Protein AF-U9TLX4-F1 (afdb_monomer_lite)

Foldseek 3Di:
DVVCCVVCVPVVVVCCVPVVDPPDCVVVVVLVVVLVCVDVVPDDDDDPVVSVVVSVVD

Sequence (58 aa):
WAIRKTQFPNVAKLARKYLSIPGSSVPSERLFSDVSNQITAKCTRLDSKLAGKMMFLK

Structure (mmCIF, N/CA/C/O backbone):
data_AF-U9TLX4-F1
#
_entry.id   AF-U9TLX4-F1
#
loop_
_atom_site.group_PDB
_atom_site.id
_atom_site.type_symbol
_atom_site.label_atom_id
_atom_site.label_alt_id
_atom_site.label_comp_id
_atom_site.label_asym_id
_atom_site.label_entity_id
_atom_site.label_seq_id
_atom_site.pdbx_PDB_ins_code
_atom_site.Cartn_x
_atom_site.Cartn_y
_atom_site.Cartn_z
_atom_site.occupancy
_atom_site.B_iso_or_equiv
_atom_site.auth_seq_id
_atom_site.auth_comp_id
_atom_site.auth_asym_id
_atom_site.auth_atom_id
_atom_site.pdbx_PDB_model_num
ATOM 1 N N . TRP A 1 1 ? -6.929 -1.524 11.554 1.00 87.00 1 TRP A N 1
ATOM 2 C CA . TRP A 1 1 ? -8.115 -0.644 11.695 1.00 87.00 1 TRP A CA 1
ATOM 3 C C . TRP A 1 1 ? -9.361 -1.087 10.932 1.00 87.00 1 TRP A C 1
ATOM 5 O O . TRP A 1 1 ? -10.427 -0.571 11.238 1.00 87.00 1 TRP A O 1
ATOM 15 N N . ALA A 1 2 ? -9.282 -2.049 10.000 1.00 82.12 2 ALA A N 1
ATOM 16 C CA . ALA A 1 2 ? -10.459 -2.532 9.264 1.00 82.12 2 ALA A CA 1
ATOM 17 C C . ALA A 1 2 ? -11.547 -3.135 10.178 1.00 82.12 2 ALA A C 1
ATOM 19 O O . ALA A 1 2 ? -12.712 -2.780 10.048 1.00 82.12 2 ALA A O 1
ATOM 20 N N . ILE A 1 3 ? -11.146 -3.948 11.162 1.00 88.50 3 ILE A N 1
ATOM 21 C CA . ILE A 1 3 ? -12.054 -4.644 12.094 1.00 88.50 3 ILE A CA 1
ATOM 22 C C . ILE A 1 3 ? -12.819 -3.665 13.006 1.00 88.50 3 ILE A C 1
ATOM 24 O O . ILE A 1 3 ? -13.979 -3.883 13.325 1.00 88.50 3 ILE A O 1
ATOM 28 N N . ARG A 1 4 ? -12.191 -2.548 13.399 1.00 85.81 4 ARG A N 1
ATOM 29 C CA . ARG A 1 4 ? -12.764 -1.554 14.332 1.00 85.81 4 ARG A CA 1
ATOM 30 C C . ARG A 1 4 ? -13.384 -0.340 13.629 1.00 85.81 4 ARG A C 1
ATOM 32 O O . ARG A 1 4 ? -13.684 0.664 14.269 1.00 85.81 4 ARG A O 1
ATOM 39 N N . LYS A 1 5 ? -13.560 -0.410 12.306 1.00 87.75 5 LYS A N 1
ATOM 40 C CA . LYS A 1 5 ? -14.015 0.715 11.475 1.00 87.75 5 LYS A CA 1
ATOM 41 C C . LYS A 1 5 ? -15.435 1.177 11.815 1.00 87.75 5 LYS A C 1
ATOM 43 O O . LYS A 1 5 ? -15.707 2.366 11.706 1.00 87.75 5 LYS A O 1
ATOM 48 N N . THR A 1 6 ? -16.315 0.261 12.217 1.00 87.81 6 THR A N 1
ATOM 49 C CA . THR A 1 6 ? -17.708 0.558 12.597 1.00 87.81 6 THR A CA 1
ATOM 50 C C . THR A 1 6 ? -17.800 1.280 13.938 1.00 87.81 6 THR A C 1
ATOM 52 O O . THR A 1 6 ? -18.573 2.219 14.066 1.00 87.81 6 THR A O 1
ATOM 55 N N . GLN A 1 7 ? -16.969 0.890 14.908 1.00 91.88 7 GLN A N 1
ATOM 56 C CA . GLN A 1 7 ? -16.919 1.516 16.234 1.00 91.88 7 GLN A CA 1
ATOM 57 C C . GLN A 1 7 ? -16.177 2.860 16.226 1.00 91.88 7 GLN A C 1
ATOM 59 O O . GLN A 1 7 ? -16.535 3.763 16.972 1.00 91.88 7 GLN A O 1
ATOM 64 N N . PHE A 1 8 ? -15.160 3.015 15.369 1.00 89.06 8 PHE A N 1
ATOM 65 C CA . PHE A 1 8 ? -14.337 4.227 15.311 1.00 89.06 8 PHE A CA 1
ATOM 66 C C . PHE A 1 8 ? -14.135 4.708 13.865 1.00 89.06 8 PHE A C 1
ATOM 68 O O . PHE A 1 8 ? -13.027 4.602 13.324 1.00 89.06 8 PHE A O 1
ATOM 75 N N . PRO A 1 9 ? -15.174 5.262 13.214 1.00 89.38 9 PRO A N 1
ATOM 76 C CA . PRO A 1 9 ? -15.121 5.619 11.795 1.00 89.38 9 PRO A CA 1
ATOM 77 C C . PRO A 1 9 ? -14.079 6.704 11.488 1.00 89.38 9 PRO A C 1
ATOM 79 O O . PRO A 1 9 ? -13.326 6.587 10.516 1.00 89.38 9 PRO A O 1
ATOM 82 N N . ASN A 1 10 ? -13.971 7.723 12.346 1.00 91.81 10 ASN A N 1
ATOM 83 C CA . ASN A 1 10 ? -13.021 8.826 12.169 1.00 91.81 10 ASN A CA 1
ATOM 84 C C . ASN A 1 10 ? -11.569 8.372 12.371 1.00 91.81 10 ASN A C 1
ATOM 86 O O . ASN A 1 10 ? -10.698 8.677 11.554 1.00 91.81 10 ASN A O 1
ATO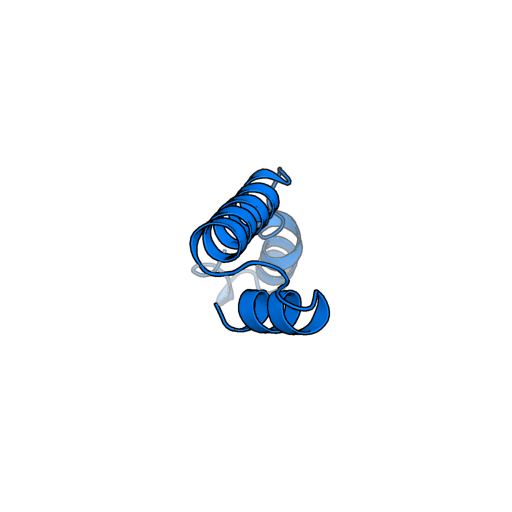M 90 N N . VAL A 1 11 ? -11.315 7.570 13.407 1.00 90.75 11 VAL A N 1
ATOM 91 C CA . VAL A 1 11 ? -9.977 7.031 13.689 1.00 90.75 11 VAL A CA 1
ATOM 92 C C . VAL A 1 11 ? -9.556 6.047 12.604 1.00 90.75 11 VAL A C 1
ATOM 94 O O . VAL A 1 11 ? -8.435 6.115 12.113 1.00 90.75 11 VAL A O 1
ATOM 97 N N . ALA A 1 12 ? -10.460 5.182 12.139 1.00 90.38 12 ALA A N 1
ATOM 98 C CA . ALA A 1 12 ? -10.170 4.265 11.043 1.00 90.38 12 ALA A CA 1
ATOM 99 C C . ALA A 1 12 ? -9.872 5.000 9.723 1.00 90.38 12 ALA A C 1
ATOM 101 O O . ALA A 1 12 ? -9.051 4.531 8.931 1.00 90.38 12 ALA A O 1
ATOM 102 N N . LYS A 1 13 ? -10.497 6.162 9.480 1.00 90.88 13 LYS A N 1
ATOM 103 C CA . LYS A 1 13 ? -10.175 7.027 8.335 1.00 90.88 13 LYS A CA 1
ATOM 104 C C . LYS A 1 13 ? -8.762 7.600 8.450 1.00 90.88 13 LYS A C 1
ATOM 106 O O . LYS A 1 13 ? -8.000 7.485 7.493 1.00 90.88 13 LYS A O 1
ATOM 111 N N . LEU A 1 14 ? -8.406 8.153 9.608 1.00 92.12 14 LEU A N 1
ATOM 112 C CA . LEU A 1 14 ? -7.067 8.691 9.870 1.00 92.12 14 LEU A CA 1
ATOM 113 C C . LEU A 1 14 ? -6.003 7.597 9.781 1.00 92.12 14 LEU A C 1
ATOM 115 O O . LEU A 1 14 ? -5.010 7.746 9.079 1.00 92.12 14 LEU A O 1
ATOM 119 N N . ALA A 1 15 ? -6.249 6.452 10.402 1.00 90.62 15 ALA A N 1
ATOM 120 C CA . ALA A 1 15 ? -5.301 5.359 10.419 1.00 90.62 15 ALA A CA 1
ATOM 121 C C . ALA A 1 15 ? -5.019 4.781 9.026 1.00 90.62 15 ALA A C 1
ATOM 123 O O . ALA A 1 15 ? -3.884 4.414 8.751 1.00 90.62 15 ALA A O 1
ATOM 124 N N . ARG A 1 16 ? -6.004 4.756 8.118 1.00 88.19 16 ARG A N 1
ATOM 125 C CA . ARG A 1 16 ? -5.745 4.423 6.705 1.00 88.19 16 ARG A CA 1
ATOM 126 C C . ARG A 1 16 ? -4.901 5.470 5.988 1.00 88.19 16 ARG A C 1
ATOM 128 O O . ARG A 1 16 ? -4.175 5.127 5.076 1.00 88.19 16 ARG A O 1
ATOM 135 N N . LYS A 1 17 ? -4.999 6.744 6.358 1.00 88.94 17 LYS A N 1
ATOM 136 C CA . LYS A 1 17 ? -4.169 7.779 5.737 1.00 88.94 17 LYS A CA 1
ATOM 137 C C . LYS A 1 17 ? -2.725 7.698 6.226 1.00 88.94 17 LYS A C 1
ATOM 139 O O . LYS A 1 17 ? -1.818 7.805 5.417 1.00 88.94 17 LYS A O 1
ATOM 144 N N . TYR A 1 18 ? -2.523 7.514 7.528 1.00 88.50 18 TYR A N 1
ATOM 145 C CA . TYR A 1 18 ? -1.200 7.635 8.143 1.00 88.50 18 TYR A CA 1
ATOM 146 C C . TYR A 1 18 ? -0.433 6.314 8.245 1.00 88.50 18 TYR A C 1
ATOM 148 O O . TYR A 1 18 ? 0.773 6.312 8.046 1.00 88.50 18 TYR A O 1
ATOM 156 N N . LEU A 1 19 ? -1.102 5.185 8.504 1.00 87.81 19 LEU A N 1
ATOM 157 C CA . LEU A 1 19 ? -0.420 3.887 8.644 1.00 87.81 19 LEU A CA 1
ATOM 158 C C . LEU A 1 19 ? -0.220 3.159 7.313 1.00 87.81 19 LEU A C 1
ATOM 160 O O . LEU A 1 19 ? 0.502 2.171 7.266 1.00 87.81 19 LEU A O 1
ATOM 164 N N . SER A 1 20 ? -0.876 3.607 6.243 1.00 84.44 20 SER A N 1
ATOM 165 C CA . SER A 1 20 ? -0.670 3.051 4.900 1.00 84.44 20 SER A CA 1
ATOM 166 C C . SER A 1 20 ? 0.541 3.648 4.190 1.00 84.44 20 SER A C 1
ATOM 168 O O . SER A 1 20 ? 0.909 3.167 3.123 1.00 84.44 20 SER A O 1
ATOM 170 N N . ILE A 1 21 ? 1.155 4.686 4.762 1.00 83.62 21 ILE A N 1
ATOM 171 C CA . ILE A 1 21 ? 2.384 5.269 4.235 1.00 83.62 21 ILE A CA 1
ATOM 172 C C . ILE A 1 21 ? 3.522 4.301 4.581 1.00 83.62 21 ILE A C 1
ATOM 174 O O . ILE A 1 21 ? 3.739 4.032 5.766 1.00 83.62 21 ILE A O 1
ATOM 178 N N . PRO A 1 22 ? 4.242 3.752 3.590 1.00 79.06 22 PRO A N 1
ATOM 179 C CA . PRO A 1 22 ? 5.411 2.940 3.879 1.00 79.06 22 PRO A CA 1
ATOM 180 C C . PRO A 1 22 ? 6.453 3.812 4.588 1.00 79.06 22 PRO A C 1
ATOM 182 O O . PRO A 1 22 ? 6.763 4.910 4.136 1.00 79.06 22 PRO A O 1
ATOM 185 N N . GLY A 1 23 ? 7.016 3.322 5.694 1.00 81.00 23 GLY A N 1
ATOM 186 C CA . GLY A 1 23 ? 8.047 4.043 6.457 1.00 81.00 23 GLY A CA 1
ATOM 187 C C . GLY A 1 23 ? 9.411 4.127 5.759 1.00 81.00 23 GLY A C 1
ATOM 188 O O . GLY A 1 23 ? 10.390 4.525 6.37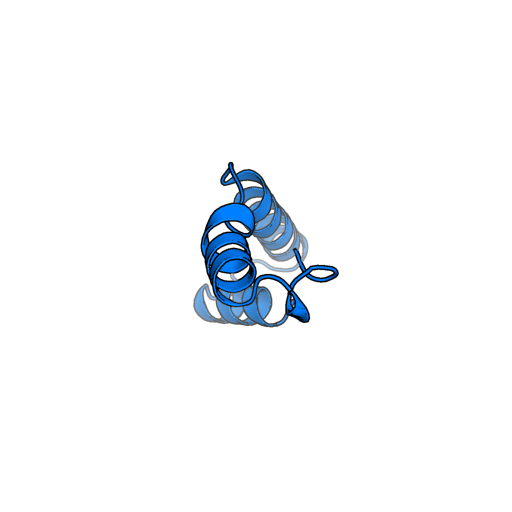9 1.00 81.00 23 GLY A O 1
ATOM 189 N N . SER A 1 24 ? 9.501 3.696 4.500 1.00 81.94 24 SER A N 1
ATOM 190 C CA . SER A 1 24 ? 10.730 3.630 3.715 1.00 81.94 24 SER A CA 1
ATOM 191 C C . SER A 1 24 ? 10.413 3.657 2.216 1.00 81.94 24 SER A C 1
ATOM 193 O O . SER A 1 24 ? 9.341 3.216 1.798 1.00 81.94 24 SER A O 1
ATOM 195 N N . SER A 1 25 ? 11.361 4.136 1.408 1.00 79.44 25 SER A N 1
ATOM 196 C CA . SER A 1 25 ? 11.342 4.072 -0.060 1.00 79.44 25 SER A CA 1
ATOM 197 C C . SER A 1 25 ? 11.645 2.680 -0.622 1.00 79.44 25 SER A C 1
ATOM 199 O O . SER A 1 25 ? 11.378 2.439 -1.797 1.00 79.44 25 SER A O 1
ATOM 201 N N . VAL A 1 26 ? 12.112 1.741 0.208 1.00 78.12 26 VAL A N 1
ATOM 202 C CA . VAL A 1 26 ? 12.502 0.372 -0.177 1.00 78.12 26 VAL A CA 1
ATOM 203 C C . VAL A 1 26 ? 11.489 -0.378 -1.062 1.00 78.12 26 VAL A C 1
ATOM 205 O O . VAL A 1 26 ? 11.921 -1.046 -2.002 1.00 78.12 26 VAL A O 1
ATOM 208 N N . PRO A 1 27 ? 10.160 -0.355 -0.823 1.00 76.44 27 PRO A N 1
ATOM 209 C CA . PRO A 1 27 ? 9.210 -1.000 -1.734 1.00 76.44 27 PRO A CA 1
ATOM 210 C C . PRO A 1 27 ? 9.193 -0.356 -3.128 1.00 76.44 27 PRO A C 1
ATOM 212 O O . PRO A 1 27 ? 9.109 -1.075 -4.122 1.00 76.44 27 PRO A O 1
ATOM 215 N N . SER A 1 28 ? 9.336 0.968 -3.211 1.00 80.56 28 SER A N 1
ATOM 216 C CA . SER A 1 28 ? 9.460 1.678 -4.486 1.00 80.56 28 SER A CA 1
ATOM 217 C C . SER A 1 28 ? 10.784 1.339 -5.167 1.00 80.56 28 SER A C 1
ATOM 219 O O . SER A 1 28 ? 10.798 1.020 -6.348 1.00 80.56 28 SER A O 1
ATOM 221 N N . GLU A 1 29 ? 11.895 1.335 -4.427 1.00 80.56 29 GLU A N 1
ATOM 222 C CA . GLU A 1 29 ? 13.222 0.984 -4.949 1.00 80.56 29 GLU A CA 1
ATOM 223 C C . GLU A 1 29 ? 13.277 -0.456 -5.467 1.00 80.56 29 GLU A C 1
ATOM 225 O O . GLU A 1 29 ? 13.874 -0.699 -6.515 1.00 80.56 29 GLU A O 1
ATOM 230 N N . ARG A 1 30 ? 12.601 -1.401 -4.796 1.00 85.06 30 ARG A N 1
ATOM 231 C CA . ARG A 1 30 ? 12.434 -2.772 -5.300 1.00 85.06 30 ARG A CA 1
ATOM 232 C C . ARG A 1 30 ? 11.649 -2.804 -6.601 1.00 85.06 30 ARG A C 1
ATOM 234 O O . ARG A 1 30 ? 12.113 -3.425 -7.547 1.00 85.06 30 ARG A O 1
ATOM 241 N N . LEU A 1 31 ? 10.527 -2.087 -6.682 1.00 82.38 31 LEU A N 1
ATOM 242 C CA . LEU A 1 31 ? 9.747 -1.995 -7.917 1.00 82.38 31 LEU A CA 1
ATOM 243 C C . LEU A 1 31 ? 10.585 -1.422 -9.073 1.00 82.38 31 LEU A C 1
ATOM 245 O O . LEU A 1 31 ? 10.585 -1.979 -10.169 1.00 82.38 31 LEU A O 1
ATOM 249 N N . PHE A 1 32 ? 11.340 -0.349 -8.827 1.00 80.31 32 PHE A N 1
ATOM 250 C CA . PHE A 1 32 ? 12.222 0.245 -9.833 1.00 80.31 32 PHE A CA 1
ATOM 251 C C . PHE A 1 32 ? 13.383 -0.677 -10.216 1.00 80.31 32 PHE A C 1
ATOM 253 O O . PHE A 1 32 ? 13.708 -0.769 -11.397 1.00 80.31 32 PHE A O 1
ATOM 260 N N . SER A 1 33 ? 13.979 -1.383 -9.256 1.00 81.38 33 SER A N 1
ATOM 261 C CA . SER A 1 33 ? 15.070 -2.333 -9.503 1.00 81.38 33 SER A CA 1
ATOM 262 C C . SER A 1 33 ? 14.596 -3.544 -10.300 1.00 81.38 33 SER A C 1
ATOM 264 O O . SER A 1 33 ? 15.232 -3.906 -11.286 1.00 81.38 33 SER A O 1
ATOM 266 N N . ASP A 1 34 ? 13.452 -4.125 -9.934 1.00 78.81 34 ASP A N 1
ATOM 267 C CA . ASP A 1 34 ? 12.858 -5.261 -10.638 1.00 78.81 34 ASP A CA 1
ATOM 268 C C . ASP A 1 34 ? 12.515 -4.880 -12.072 1.00 78.81 34 ASP A C 1
ATOM 270 O O . ASP A 1 34 ? 12.867 -5.594 -13.010 1.00 78.81 34 ASP A O 1
ATOM 274 N N . VAL A 1 35 ? 11.876 -3.726 -12.267 1.00 77.81 35 VAL A N 1
ATOM 275 C CA . VAL A 1 35 ? 11.505 -3.262 -13.603 1.00 77.81 35 VAL A CA 1
ATOM 276 C C . VAL A 1 35 ? 12.745 -2.898 -14.416 1.00 77.81 35 VAL A C 1
ATOM 278 O O . VAL A 1 35 ? 12.817 -3.266 -15.583 1.00 77.81 35 VAL A O 1
ATOM 281 N N . SER A 1 36 ? 13.748 -2.255 -13.814 1.00 72.19 36 SER A N 1
ATOM 282 C CA . SER A 1 36 ? 15.033 -1.980 -14.465 1.00 72.19 36 SER A CA 1
ATOM 283 C C . SER A 1 36 ? 15.726 -3.270 -14.901 1.00 72.19 36 SER A C 1
ATOM 285 O O . SER A 1 36 ? 16.179 -3.377 -16.039 1.00 72.19 36 SER A O 1
ATOM 287 N N . ASN A 1 37 ? 15.733 -4.294 -14.047 1.00 74.25 37 ASN A N 1
ATOM 288 C CA . ASN A 1 37 ? 16.310 -5.593 -14.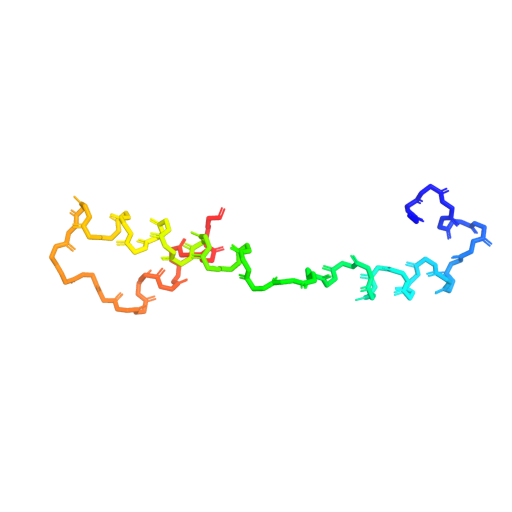362 1.00 74.25 37 ASN A CA 1
ATOM 289 C C . ASN A 1 37 ? 15.509 -6.320 -15.456 1.00 74.25 37 ASN A C 1
ATOM 291 O O . ASN A 1 37 ? 16.095 -6.886 -16.373 1.00 74.25 37 ASN A O 1
ATOM 295 N N . GLN A 1 38 ? 14.172 -6.250 -15.435 1.00 69.56 38 GLN A N 1
ATOM 296 C CA . GLN A 1 38 ? 13.328 -6.820 -16.492 1.00 69.56 38 GLN A CA 1
ATOM 297 C C . GLN A 1 38 ? 13.496 -6.097 -17.835 1.00 69.56 38 GLN A C 1
ATOM 299 O O . GLN A 1 38 ? 13.517 -6.757 -18.871 1.00 69.56 38 GLN A O 1
ATOM 304 N N . ILE A 1 39 ? 13.627 -4.768 -17.828 1.00 67.44 39 ILE A N 1
ATOM 305 C CA . ILE A 1 39 ? 13.904 -3.953 -19.019 1.00 67.44 39 ILE A CA 1
ATOM 306 C C . ILE A 1 39 ? 15.292 -4.296 -19.571 1.00 67.44 39 ILE A C 1
ATOM 308 O O . ILE A 1 39 ? 15.418 -4.593 -20.758 1.00 67.44 39 ILE A O 1
ATOM 312 N N . THR A 1 40 ? 16.307 -4.331 -18.704 1.00 64.19 40 THR A N 1
ATOM 313 C CA . THR A 1 40 ? 17.709 -4.601 -19.066 1.00 64.19 40 THR A CA 1
ATOM 314 C C . THR A 1 40 ? 17.905 -6.029 -19.575 1.00 64.19 40 THR A C 1
ATOM 316 O O . THR A 1 40 ? 18.623 -6.235 -20.549 1.00 64.19 40 THR A O 1
ATOM 319 N N . ALA A 1 41 ? 17.231 -7.015 -18.975 1.00 64.62 41 ALA A N 1
ATOM 320 C CA . ALA A 1 41 ? 17.307 -8.413 -19.392 1.00 64.62 41 ALA A CA 1
ATOM 321 C C . ALA A 1 41 ? 16.504 -8.721 -20.669 1.00 64.62 41 ALA A C 1
ATOM 323 O O . ALA A 1 41 ? 16.829 -9.691 -21.351 1.00 64.62 41 ALA A O 1
ATOM 324 N N . LYS A 1 42 ? 15.451 -7.945 -20.992 1.00 62.22 42 LYS A N 1
ATOM 325 C CA . LYS A 1 42 ? 14.577 -8.229 -22.145 1.00 62.22 42 LYS A CA 1
ATOM 326 C C . LYS A 1 42 ? 14.824 -7.385 -23.395 1.00 62.22 42 LYS A C 1
ATOM 328 O O . LYS A 1 42 ? 14.605 -7.944 -24.461 1.00 62.22 42 LYS A O 1
ATOM 333 N N . CYS A 1 43 ? 15.260 -6.119 -23.336 1.00 57.59 43 CYS A N 1
ATOM 334 C CA . CYS A 1 43 ? 15.499 -5.331 -24.560 1.00 57.59 43 CYS A CA 1
ATOM 335 C C . CYS A 1 43 ? 16.372 -4.073 -24.369 1.00 57.59 43 CYS A C 1
ATOM 337 O O . CYS A 1 43 ? 16.071 -3.179 -23.580 1.00 57.59 43 CYS A O 1
ATOM 339 N N . THR A 1 44 ? 17.360 -3.930 -25.251 1.00 58.12 44 THR A N 1
ATOM 340 C CA . THR A 1 44 ? 17.995 -2.678 -25.684 1.00 58.12 44 THR A CA 1
ATOM 341 C C . THR A 1 44 ? 16.941 -1.625 -26.091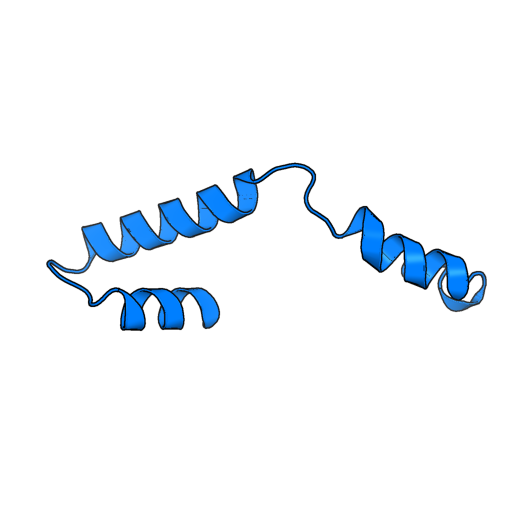 1.00 58.12 44 THR A C 1
ATOM 343 O O . THR A 1 44 ? 16.165 -1.848 -27.013 1.00 58.12 44 THR A O 1
ATOM 346 N N . ARG 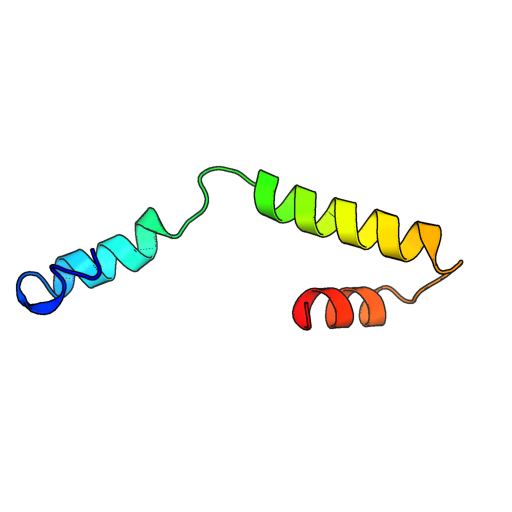A 1 45 ? 16.937 -0.449 -25.440 1.00 59.38 45 ARG A N 1
ATOM 347 C CA . ARG A 1 45 ? 16.137 0.761 -25.781 1.00 59.38 45 ARG A CA 1
ATOM 348 C C . ARG A 1 45 ? 14.601 0.619 -25.724 1.00 59.38 45 ARG A C 1
ATOM 350 O O . ARG A 1 45 ? 13.907 0.991 -26.668 1.00 59.38 45 ARG A O 1
ATOM 357 N N . LEU A 1 46 ? 14.048 0.178 -24.592 1.00 65.62 46 LEU A N 1
ATOM 358 C CA . LEU A 1 46 ? 12.634 0.447 -24.293 1.00 65.62 46 LEU A CA 1
ATOM 359 C C . LEU A 1 46 ? 12.428 1.942 -24.004 1.00 65.62 46 LEU A C 1
ATOM 361 O O . LEU A 1 46 ? 13.135 2.526 -23.184 1.00 65.62 46 LEU A O 1
ATOM 365 N N . ASP A 1 47 ? 11.461 2.556 -24.687 1.00 71.50 47 ASP A N 1
ATOM 366 C CA . ASP A 1 47 ? 11.086 3.954 -24.473 1.00 71.50 47 ASP A CA 1
ATOM 367 C C . ASP A 1 47 ? 10.575 4.168 -23.038 1.00 71.50 47 ASP A C 1
ATOM 369 O O . ASP A 1 47 ? 9.729 3.416 -22.537 1.00 71.50 47 ASP A O 1
ATOM 373 N N . SER A 1 48 ? 11.074 5.211 -22.372 1.00 70.38 48 SER A N 1
ATOM 374 C CA . SER A 1 48 ? 10.796 5.512 -20.961 1.00 70.38 48 SER A CA 1
ATOM 375 C C . SER A 1 48 ? 9.297 5.640 -20.663 1.00 70.38 48 SER A C 1
ATOM 377 O O . SER A 1 48 ? 8.840 5.303 -19.569 1.00 70.38 48 SER A O 1
ATOM 379 N N . LYS A 1 49 ? 8.500 6.087 -21.644 1.00 76.06 49 LYS A N 1
ATOM 380 C CA . LYS A 1 49 ? 7.046 6.232 -21.516 1.00 76.06 49 LYS A CA 1
ATOM 381 C C . LYS A 1 49 ? 6.339 4.879 -21.522 1.00 76.06 49 LYS A C 1
ATOM 383 O O . LYS A 1 49 ? 5.337 4.712 -20.827 1.00 76.06 49 LYS A O 1
ATOM 388 N N . LEU A 1 50 ? 6.842 3.915 -22.295 1.00 75.38 50 LEU A N 1
ATOM 389 C CA . LEU A 1 50 ? 6.313 2.552 -22.329 1.00 75.38 50 LEU A CA 1
ATOM 390 C C . LEU A 1 50 ? 6.660 1.797 -21.040 1.00 75.38 50 LEU A C 1
ATOM 392 O O . LEU A 1 50 ? 5.793 1.135 -20.472 1.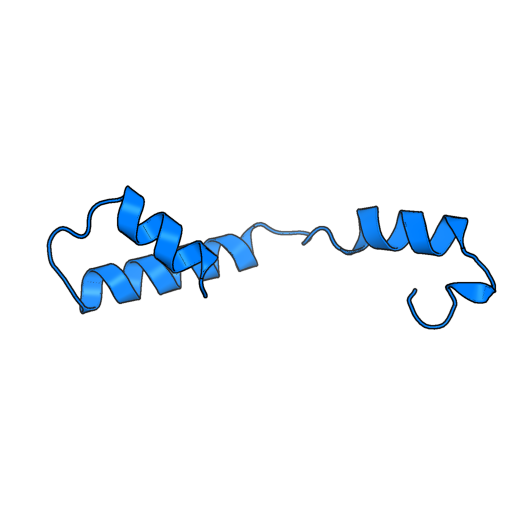00 75.38 50 LEU A O 1
ATOM 396 N N . ALA A 1 51 ? 7.883 1.977 -20.533 1.00 75.31 51 ALA A N 1
ATOM 397 C CA . ALA A 1 51 ? 8.317 1.421 -19.254 1.00 75.31 51 ALA A CA 1
ATOM 398 C C . ALA A 1 51 ? 7.424 1.886 -18.091 1.00 75.31 51 ALA A C 1
ATOM 400 O O . ALA A 1 51 ? 6.915 1.057 -17.341 1.00 75.31 51 ALA A O 1
ATOM 401 N N . GLY A 1 52 ? 7.146 3.192 -17.991 1.00 77.62 52 GLY A N 1
ATOM 402 C CA . GLY A 1 52 ? 6.267 3.732 -16.947 1.00 77.62 52 GLY A CA 1
ATOM 403 C C . GLY A 1 52 ? 4.834 3.187 -17.010 1.00 77.62 52 GLY A C 1
ATOM 404 O O . GLY A 1 52 ? 4.244 2.873 -15.978 1.00 77.62 52 GLY A O 1
ATOM 405 N N . LYS A 1 53 ? 4.279 2.994 -18.215 1.00 81.12 53 LYS A N 1
ATOM 406 C CA . LYS A 1 53 ? 2.960 2.353 -18.377 1.00 81.12 53 LYS A CA 1
ATOM 407 C C . LYS A 1 53 ? 2.971 0.901 -17.907 1.00 81.12 53 LYS A C 1
ATOM 409 O O . LYS A 1 53 ? 2.026 0.468 -17.259 1.00 81.12 53 LYS A O 1
ATOM 414 N N . MET A 1 54 ? 4.039 0.166 -18.204 1.00 77.62 54 MET A N 1
ATOM 415 C CA . MET A 1 54 ? 4.186 -1.226 -17.785 1.00 77.62 54 MET A CA 1
ATOM 416 C C . MET A 1 54 ? 4.354 -1.364 -16.265 1.00 77.62 54 MET A C 1
ATOM 418 O O . MET A 1 54 ? 3.814 -2.304 -15.694 1.00 77.62 54 MET A O 1
ATOM 422 N N . MET A 1 55 ? 5.019 -0.406 -15.604 1.00 79.12 55 MET A N 1
ATOM 423 C CA . MET A 1 55 ? 5.086 -0.331 -14.136 1.00 79.12 55 MET A CA 1
ATOM 424 C C . MET A 1 55 ? 3.707 -0.137 -13.497 1.00 79.12 55 MET A C 1
ATOM 426 O O . MET A 1 55 ? 3.443 -0.712 -12.453 1.00 79.12 55 MET A O 1
ATOM 430 N N . PHE A 1 56 ? 2.835 0.668 -14.112 1.00 80.00 56 PHE A N 1
ATOM 431 C CA . PHE A 1 56 ? 1.489 0.936 -13.593 1.00 80.00 56 PHE A CA 1
ATOM 432 C C . PHE A 1 56 ? 0.522 -0.245 -13.776 1.00 80.00 56 PHE A C 1
ATOM 434 O O . PHE A 1 56 ? -0.429 -0.393 -13.016 1.00 80.00 56 PHE A O 1
ATOM 441 N N . LEU A 1 57 ? 0.743 -1.059 -14.811 1.00 79.12 57 LEU A N 1
ATOM 442 C CA . LEU A 1 57 ? -0.067 -2.241 -15.127 1.00 79.12 57 LEU A CA 1
ATOM 443 C C . LEU A 1 57 ? 0.283 -3.473 -14.278 1.00 79.12 57 LEU A C 1
ATOM 445 O O . LEU A 1 57 ? -0.452 -4.459 -14.334 1.00 79.12 57 LEU A O 1
ATOM 449 N N . LYS A 1 58 ? 1.409 -3.444 -13.562 1.00 62.25 58 LYS A N 1
ATOM 450 C CA . LYS A 1 58 ? 1.934 -4.561 -12.775 1.00 62.25 58 LYS A CA 1
ATOM 451 C C . LYS A 1 58 ? 1.540 -4.447 -11.309 1.00 62.25 58 LYS A C 1
ATOM 453 O O . LYS A 1 58 ? 1.282 -5.521 -10.725 1.00 62.25 58 LYS A O 1
#

pLDDT: mean 79.33, std 9.29, range [57.59, 92.12]

Organism: Rhizophagus irregularis (strain DAOM 181602 / DAOM 197198 / MUCL 43194) (NCBI:txid747089)

Secondary structure (DSSP, 8-state):
--TTTTT-HHHHHHHHHHTTS-SSSHHHHHHHHHHHHHHHHH-TT--HHHHHHHHHH-

InterPro domains:
  IPR008906 HAT, C-terminal dimerisation domain [PF05699] (1-58)
  IPR012337 Ribonuclease H-like superfamily [SSF53098] (1-58)
  IPR052717 Vacuolar processing and transposase activity regulators [PTHR46169] (1-42)

Radius of gyration: 17.8 Å; chains: 1; bounding box: 36×17×42 Å